Protein AF-A0A143H9N8-F1 (afdb_monomer)

Sequence (63 aa):
MLVDLVYPADVHLEKKRLKLSEIEVQVLLSSKKVGSQKHYYTVDEFIFEDTPNGSVLTVKLKF

Nearest PDB structures (foldseek):
  7syc-assembly1_A  TM=4.489E-01  e=9.734E-01  Klebsiella pneumoniae subsp. pneumoniae
  2fkb-assembly2_B  TM=3.867E-01  e=1.980E+00  Escherichia coli K-12
  1pwq-assembly2_B  TM=6.018E-01  e=5.564E+00  Bacillus anthracis
  5isy-assembly1_A  TM=2.859E-01  e=5.935E+00  Escherichia coli K-12

Solvent-accessible surface area (backbone atoms only — not comparable to full-atom values): 3701 Å² total; per-residue (Å²): 81,43,34,37,41,32,48,47,86,92,44,98,46,70,64,48,82,42,82,40,55,70,67,56,48,54,49,39,71,71,64,42,51,47,78,54,97,96,43,77,31,41,56,68,46,79,45,81,43,84,48,101,91,47,60,36,38,37,35,36,39,38,135

Secondary structure (DSSP, 8-state):
-EEEEE--TTSS--EEEEE--HHHHHHHHHH-EEEETTEEEEEEEEEEEEETTEEEEEEEEE-

pLDDT: mean 84.98, std 8.37, range [59.75, 93.38]

Mean predicted aligned error: 4.95 Å

Foldseek 3Di:
DKEKEAEPPVDPDRIDIDDDDPVVVVCCVVVQWDDDDNDIWGWDDWDWDQDPVGIYIYTYTDD

Structure (mmCIF, N/CA/C/O backbone):
data_AF-A0A143H9N8-F1
#
_entry.id   AF-A0A143H9N8-F1
#
loop_
_atom_site.group_PDB
_atom_site.id
_atom_site.type_symbol
_atom_site.label_atom_id
_atom_site.label_alt_id
_atom_site.label_comp_id
_atom_site.label_asym_id
_atom_site.label_entity_id
_atom_site.label_seq_id
_atom_site.pdbx_PDB_ins_code
_atom_site.Cartn_x
_atom_site.Cartn_y
_atom_site.Cartn_z
_atom_site.occupancy
_atom_site.B_iso_or_equiv
_atom_site.auth_seq_id
_atom_site.auth_comp_i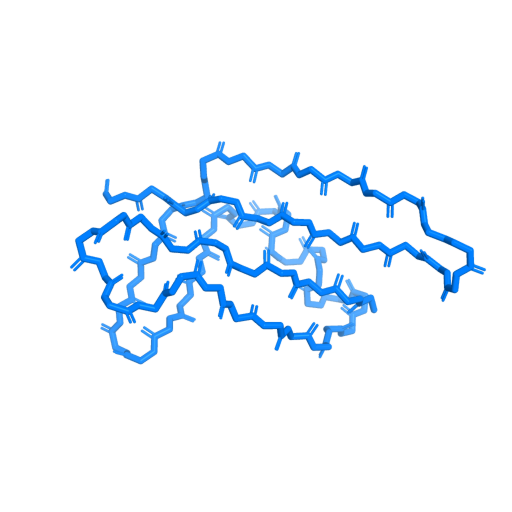d
_atom_site.auth_asym_id
_atom_site.auth_atom_id
_atom_site.pdbx_PDB_model_num
ATOM 1 N N . MET A 1 1 ? 3.398 7.304 8.957 1.00 83.50 1 MET A N 1
ATOM 2 C CA . MET A 1 1 ? 4.170 6.436 8.043 1.00 83.50 1 MET A CA 1
ATOM 3 C C . MET A 1 1 ? 4.218 7.068 6.658 1.00 83.50 1 MET A C 1
ATOM 5 O O . MET A 1 1 ? 3.245 7.715 6.273 1.00 83.50 1 MET A O 1
ATOM 9 N N . LEU A 1 2 ? 5.330 6.939 5.933 1.00 89.94 2 LEU A N 1
ATOM 10 C CA . LEU A 1 2 ? 5.383 7.332 4.520 1.00 89.94 2 LEU A CA 1
ATOM 11 C C . LEU A 1 2 ? 4.900 6.165 3.661 1.00 89.94 2 LEU A C 1
ATOM 13 O O . LEU A 1 2 ? 5.308 5.030 3.896 1.00 89.94 2 LEU A O 1
ATOM 17 N N . VAL A 1 3 ? 4.028 6.450 2.698 1.00 87.75 3 VAL A N 1
ATOM 18 C CA . VAL A 1 3 ? 3.459 5.452 1.793 1.00 87.75 3 VAL A CA 1
ATOM 19 C C . VAL A 1 3 ? 3.680 5.884 0.352 1.00 87.75 3 VAL A C 1
ATOM 21 O O . VAL A 1 3 ? 3.221 6.957 -0.038 1.00 87.75 3 VAL A O 1
ATOM 24 N N . ASP A 1 4 ? 4.356 5.055 -0.435 1.00 89.12 4 ASP A N 1
ATOM 25 C CA . ASP A 1 4 ? 4.575 5.285 -1.859 1.00 89.12 4 ASP A CA 1
ATOM 26 C C . ASP A 1 4 ? 3.593 4.441 -2.673 1.00 89.12 4 ASP A C 1
ATOM 28 O O . ASP A 1 4 ? 3.683 3.217 -2.725 1.00 89.12 4 ASP A O 1
ATOM 32 N N . LEU A 1 5 ? 2.633 5.104 -3.316 1.00 87.69 5 LEU A N 1
ATOM 33 C CA . LEU A 1 5 ? 1.717 4.468 -4.256 1.00 87.69 5 LEU A CA 1
ATOM 34 C C . LEU A 1 5 ? 2.388 4.375 -5.622 1.00 87.69 5 LEU A C 1
ATOM 36 O O . LEU A 1 5 ? 2.759 5.401 -6.191 1.00 87.69 5 LEU A O 1
ATOM 40 N N . VAL A 1 6 ? 2.508 3.165 -6.153 1.00 86.56 6 VAL A N 1
ATOM 41 C CA . VAL A 1 6 ? 3.020 2.899 -7.499 1.00 86.56 6 VAL A CA 1
ATOM 42 C C . VAL A 1 6 ? 1.831 2.551 -8.380 1.00 86.56 6 VAL A C 1
ATOM 44 O O . VAL A 1 6 ? 1.170 1.532 -8.153 1.00 86.56 6 VAL A O 1
ATOM 47 N N . TYR A 1 7 ? 1.532 3.416 -9.349 1.00 84.50 7 TYR A N 1
ATOM 48 C CA . TYR A 1 7 ? 0.433 3.169 -10.276 1.00 84.50 7 TYR A CA 1
ATOM 49 C C . TYR A 1 7 ? 0.903 2.274 -11.425 1.00 84.50 7 TYR A C 1
ATOM 51 O O . TYR A 1 7 ? 2.079 2.293 -11.795 1.00 84.50 7 TYR A O 1
ATOM 59 N N . PRO A 1 8 ? -0.008 1.481 -11.995 1.00 77.31 8 PRO A N 1
ATOM 60 C CA . PRO A 1 8 ? 0.283 0.699 -13.185 1.00 77.31 8 PRO A CA 1
ATOM 61 C C . PRO A 1 8 ? 0.539 1.599 -14.409 1.00 77.31 8 PRO A C 1
ATOM 63 O O . PRO A 1 8 ? 0.064 2.733 -14.470 1.00 77.31 8 PRO A O 1
ATOM 66 N N . ALA A 1 9 ? 1.310 1.079 -15.373 1.00 71.00 9 ALA A N 1
ATOM 67 C CA . ALA A 1 9 ? 1.957 1.846 -16.448 1.00 71.00 9 ALA A CA 1
ATOM 68 C C . ALA A 1 9 ? 1.007 2.674 -17.334 1.00 71.00 9 ALA A C 1
ATOM 70 O O . ALA A 1 9 ? 1.431 3.668 -17.922 1.00 71.00 9 ALA A O 1
ATOM 71 N N . ASP A 1 10 ? -0.271 2.299 -17.404 1.00 65.69 10 ASP A N 1
ATOM 72 C CA . ASP A 1 10 ? -1.269 3.001 -18.217 1.00 65.69 10 ASP A CA 1
ATOM 73 C C . ASP A 1 10 ? -1.754 4.307 -17.548 1.00 65.69 10 ASP A C 1
ATOM 75 O O . ASP A 1 10 ? -2.429 5.125 -18.173 1.00 65.69 10 ASP A O 1
ATOM 79 N N . VAL A 1 11 ? -1.386 4.542 -16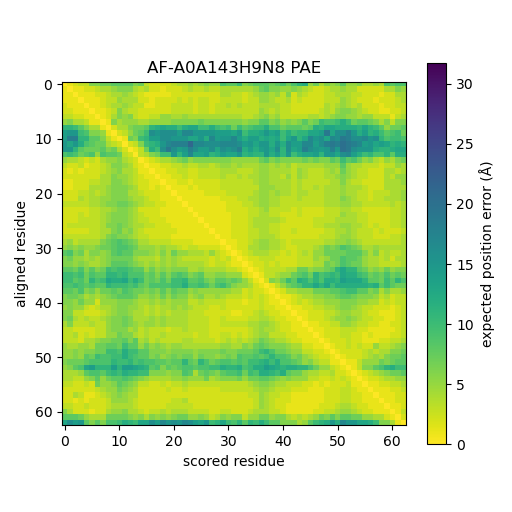.281 1.00 65.12 11 VAL A N 1
ATOM 80 C CA . VAL A 1 11 ? -1.533 5.837 -15.608 1.00 65.12 11 VAL A CA 1
ATOM 81 C C . VAL A 1 11 ? -0.224 6.612 -15.773 1.00 65.12 11 VAL A C 1
ATOM 83 O O . VAL A 1 11 ? 0.822 6.169 -15.313 1.00 65.12 11 VAL A O 1
ATOM 86 N N . HIS A 1 12 ? -0.269 7.821 -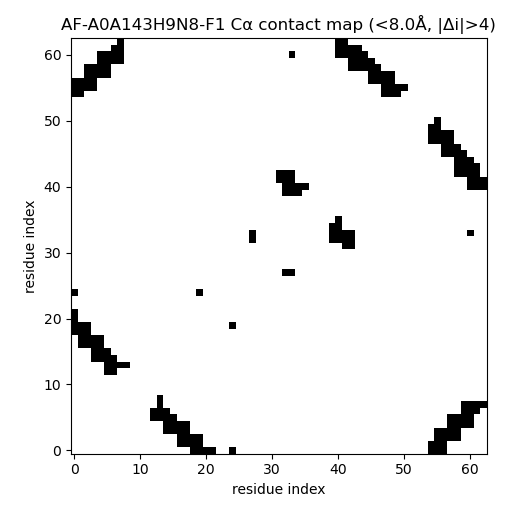16.342 1.00 59.75 12 HIS A N 1
ATOM 87 C CA . HIS A 1 12 ? 0.888 8.734 -16.471 1.00 59.75 12 HIS A CA 1
ATOM 88 C C . HIS A 1 12 ? 1.503 9.221 -15.130 1.00 59.75 12 HIS A C 1
ATOM 90 O O . HIS A 1 12 ? 2.216 10.221 -15.093 1.00 59.75 12 HIS A O 1
ATOM 96 N N . LEU A 1 13 ? 1.218 8.554 -14.009 1.00 64.06 13 LEU A N 1
ATOM 97 C CA . LEU A 1 13 ? 1.753 8.838 -12.682 1.00 64.06 13 LEU A CA 1
ATOM 98 C C . LEU A 1 13 ? 2.623 7.662 -12.244 1.00 64.06 13 LEU A C 1
ATOM 100 O O . LEU A 1 13 ? 2.101 6.661 -11.778 1.00 64.06 13 LEU A O 1
ATOM 104 N N . GLU A 1 14 ? 3.945 7.781 -12.334 1.00 69.12 14 GLU A N 1
ATOM 105 C CA . GLU A 1 14 ? 4.829 6.667 -11.961 1.00 69.12 14 GLU A CA 1
ATOM 106 C C . GLU A 1 14 ? 4.726 6.321 -10.467 1.00 69.12 14 GLU A C 1
ATOM 108 O O . GLU A 1 14 ? 4.625 5.149 -10.100 1.00 69.12 14 GLU A O 1
ATOM 113 N N . LYS A 1 15 ? 4.728 7.336 -9.589 1.00 80.31 15 LYS A N 1
ATOM 114 C CA . LYS A 1 15 ? 4.628 7.174 -8.129 1.00 80.31 15 LYS A CA 1
ATOM 115 C C . LYS A 1 15 ? 3.989 8.386 -7.452 1.00 80.31 15 LYS A C 1
ATOM 117 O O . LYS A 1 15 ? 4.168 9.520 -7.894 1.00 80.31 15 LYS A O 1
ATOM 122 N N . LYS A 1 16 ? 3.309 8.171 -6.323 1.00 86.94 16 LYS A N 1
ATOM 123 C CA . LYS A 1 16 ? 2.810 9.233 -5.435 1.00 86.94 16 LYS A CA 1
ATOM 124 C C . LYS A 1 16 ? 3.146 8.935 -3.979 1.00 86.94 16 LYS A C 1
ATOM 126 O O . LYS A 1 16 ? 2.674 7.944 -3.430 1.00 86.94 16 LYS A O 1
ATOM 131 N N . ARG A 1 17 ? 3.879 9.846 -3.336 1.00 88.75 17 ARG A N 1
ATOM 132 C CA . ARG A 1 17 ? 4.201 9.771 -1.906 1.00 88.75 17 ARG A CA 1
ATOM 133 C C . ARG A 1 17 ? 3.105 10.401 -1.054 1.00 88.75 17 ARG A C 1
ATOM 135 O O . ARG A 1 17 ? 2.684 11.531 -1.302 1.00 88.75 17 ARG A O 1
ATOM 142 N N . LEU A 1 18 ? 2.675 9.682 -0.027 1.00 89.25 18 LEU A N 1
ATOM 143 C CA . LEU A 1 18 ? 1.682 10.099 0.955 1.00 89.25 18 LEU A CA 1
ATOM 144 C C . LEU A 1 18 ? 2.265 10.000 2.363 1.00 89.25 18 LEU A C 1
ATOM 146 O O . LEU A 1 18 ? 3.041 9.098 2.672 1.00 89.25 18 LEU A O 1
ATOM 150 N N . LYS A 1 19 ? 1.860 10.915 3.243 1.00 92.38 19 LYS A N 1
ATOM 151 C CA . LYS A 1 19 ? 2.093 10.789 4.681 1.00 92.38 19 LYS A CA 1
ATOM 152 C C . LYS A 1 19 ? 0.771 10.397 5.322 1.00 92.38 19 LYS A C 1
ATOM 154 O O . LYS A 1 19 ? -0.145 11.208 5.344 1.00 92.38 19 LYS A O 1
ATOM 159 N N . LEU A 1 20 ? 0.695 9.163 5.810 1.00 89.62 20 LEU A N 1
ATOM 160 C CA . LEU A 1 20 ? -0.497 8.616 6.451 1.00 89.62 20 LEU A CA 1
ATOM 161 C C . LEU A 1 20 ? -0.290 8.493 7.962 1.00 89.62 20 LEU A C 1
ATOM 163 O O . LEU A 1 20 ? 0.820 8.208 8.437 1.00 89.62 20 LEU A O 1
ATOM 167 N N . SER A 1 21 ? -1.366 8.701 8.712 1.00 92.38 21 SER A N 1
ATOM 168 C CA . SER A 1 21 ? -1.476 8.316 10.118 1.00 92.38 21 SER A CA 1
ATOM 169 C C . SER A 1 21 ? -1.501 6.792 10.271 1.00 92.38 21 SER A C 1
ATOM 171 O O . SER A 1 21 ? -1.707 6.055 9.308 1.00 92.38 21 SER A O 1
ATOM 173 N N . GLU A 1 22 ? -1.299 6.300 11.492 1.00 89.62 22 GLU A N 1
ATOM 174 C CA . GLU A 1 22 ? -1.348 4.860 11.772 1.00 89.62 22 GLU A CA 1
ATOM 175 C C . GLU A 1 22 ? -2.714 4.252 11.437 1.00 89.62 22 GLU A C 1
ATOM 177 O O . GLU A 1 22 ? -2.777 3.187 10.829 1.00 89.62 22 GLU A O 1
ATOM 182 N N . ILE A 1 23 ? -3.807 4.956 11.752 1.00 93.38 23 ILE A N 1
ATOM 183 C CA . ILE A 1 23 ? -5.172 4.498 11.461 1.00 93.38 23 ILE A CA 1
ATOM 184 C C . ILE 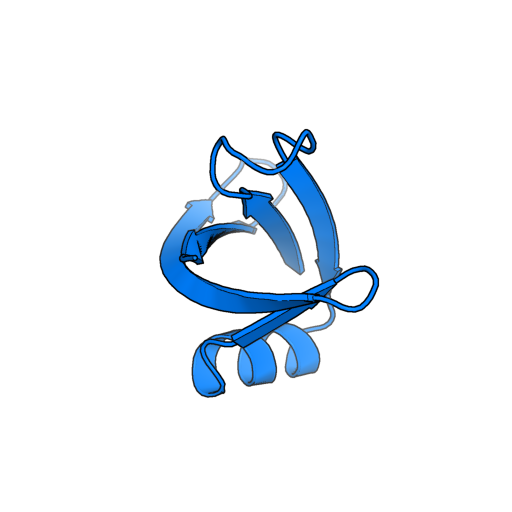A 1 23 ? -5.384 4.360 9.949 1.00 93.38 23 ILE A C 1
ATOM 186 O O . ILE A 1 23 ? -5.906 3.348 9.488 1.00 93.38 23 ILE A O 1
ATOM 190 N N . GLU A 1 24 ? -4.943 5.341 9.160 1.00 90.50 24 GLU A N 1
ATOM 191 C CA . GLU A 1 24 ? -5.068 5.295 7.697 1.00 90.50 24 GLU A CA 1
ATOM 192 C C . GLU A 1 24 ? -4.259 4.145 7.086 1.00 90.50 24 GLU A C 1
ATOM 194 O O . GLU A 1 24 ? -4.734 3.489 6.159 1.00 90.50 24 GLU A O 1
ATOM 199 N N . VAL A 1 25 ? -3.073 3.851 7.629 1.00 89.94 25 VAL A N 1
ATOM 200 C CA . VAL A 1 25 ? -2.283 2.681 7.214 1.00 89.94 25 VAL A CA 1
ATOM 201 C C . VAL A 1 25 ? -3.017 1.383 7.550 1.00 89.94 25 VAL A C 1
ATOM 203 O O . VAL A 1 25 ? -3.106 0.505 6.698 1.00 89.94 25 VAL A O 1
ATOM 206 N N . GLN A 1 26 ? -3.593 1.255 8.746 1.00 91.25 26 GLN A N 1
ATOM 207 C CA . GLN A 1 26 ? -4.349 0.056 9.126 1.00 91.25 26 GLN A CA 1
ATOM 208 C C . GLN A 1 26 ? -5.575 -0.161 8.229 1.00 91.25 26 GLN A C 1
ATOM 210 O O . GLN A 1 26 ? -5.841 -1.282 7.785 1.00 91.25 26 GLN A O 1
ATOM 215 N N . VAL A 1 27 ? -6.294 0.913 7.894 1.00 91.12 27 VAL A N 1
ATOM 216 C CA . VAL A 1 27 ? -7.420 0.866 6.949 1.00 91.12 27 VAL A CA 1
ATOM 217 C C . VAL A 1 27 ? -6.950 0.464 5.550 1.00 91.12 27 VAL A C 1
ATOM 219 O O . VAL A 1 27 ? -7.599 -0.355 4.899 1.00 91.12 27 VAL A O 1
ATOM 222 N N . LEU A 1 28 ? -5.813 0.983 5.086 1.00 90.88 28 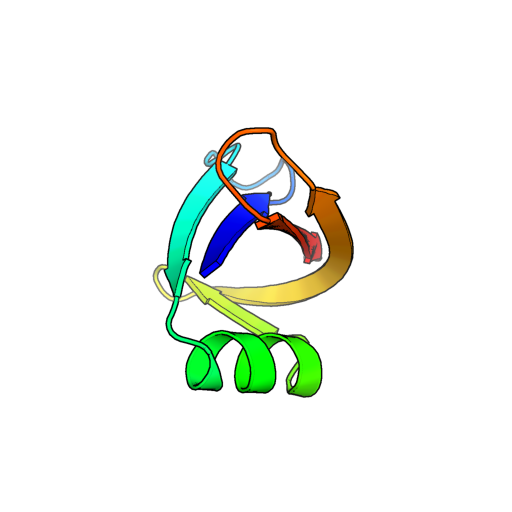LEU A N 1
ATOM 223 C CA . LEU A 1 28 ? -5.218 0.618 3.800 1.00 90.88 28 LEU A CA 1
ATOM 224 C C . LEU A 1 28 ? -4.853 -0.875 3.737 1.00 90.88 28 LEU A C 1
ATOM 226 O O . LEU A 1 28 ? -5.259 -1.568 2.802 1.00 90.88 28 LEU A O 1
ATOM 230 N N . LEU A 1 29 ? -4.148 -1.378 4.754 1.00 89.75 29 LEU A N 1
ATOM 231 C CA . LEU A 1 29 ? -3.758 -2.788 4.863 1.00 89.75 29 LEU A CA 1
ATOM 232 C C . LEU A 1 29 ? -4.979 -3.722 4.904 1.00 89.75 29 LEU A C 1
ATOM 234 O O . LEU A 1 29 ? -4.958 -4.797 4.306 1.00 89.75 29 LEU A O 1
ATOM 238 N N . SER A 1 30 ? -6.058 -3.289 5.561 1.00 91.69 30 SER A N 1
ATOM 239 C CA . SER A 1 30 ? -7.287 -4.077 5.717 1.00 91.69 30 SER A CA 1
ATOM 240 C C . SER A 1 30 ? -8.172 -4.060 4.467 1.00 91.69 30 SER A C 1
ATOM 242 O O . SER A 1 30 ? -8.706 -5.089 4.059 1.00 91.69 30 SER A O 1
ATOM 244 N N . SER A 1 31 ? -8.350 -2.888 3.853 1.00 89.62 31 SER A N 1
ATOM 245 C CA . SER A 1 31 ? -9.272 -2.696 2.726 1.00 89.62 31 SER A CA 1
ATOM 246 C C . SER A 1 31 ? -8.726 -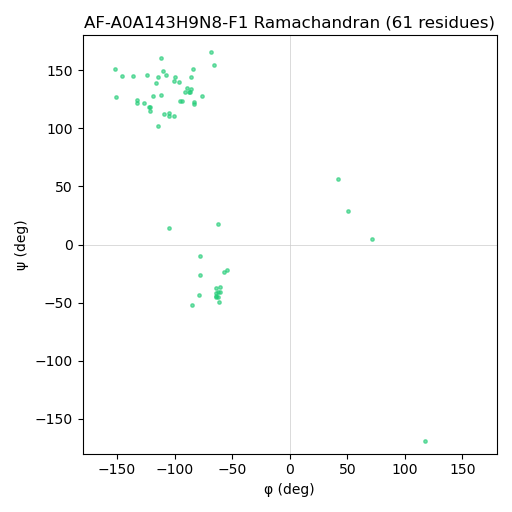3.210 1.397 1.00 89.62 31 SER A C 1
ATOM 248 O O . SER A 1 31 ? -9.519 -3.530 0.509 1.00 89.62 31 SER A O 1
ATOM 250 N N . LYS A 1 32 ? -7.392 -3.263 1.244 1.00 87.56 32 LYS A N 1
ATOM 251 C CA . LYS A 1 32 ? -6.696 -3.586 -0.015 1.00 87.56 32 LYS A CA 1
ATO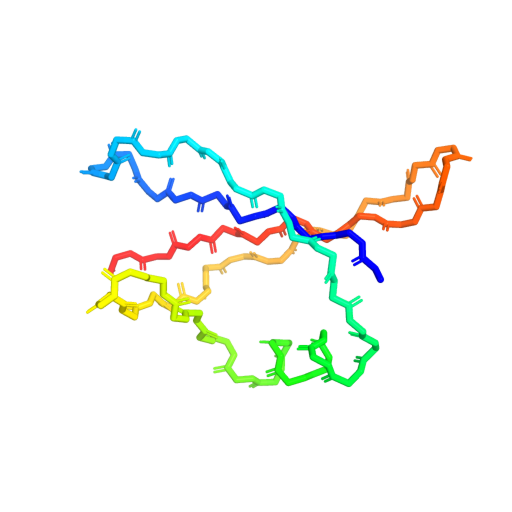M 252 C C . LYS A 1 32 ? -7.186 -2.752 -1.208 1.00 87.56 32 LYS A C 1
ATOM 254 O O . LYS A 1 32 ? -7.155 -3.215 -2.347 1.00 87.56 32 LYS A O 1
ATOM 259 N N . LYS A 1 33 ? -7.658 -1.525 -0.962 1.00 86.19 33 LYS A N 1
ATOM 260 C CA . LYS A 1 33 ? -8.165 -0.602 -1.986 1.00 86.19 33 LYS A CA 1
ATOM 261 C C . LYS A 1 33 ? -7.631 0.803 -1.754 1.00 86.19 33 LYS A C 1
ATOM 263 O O . LYS A 1 33 ? -7.508 1.244 -0.616 1.00 86.19 33 LYS A O 1
ATOM 268 N N . VAL A 1 34 ? -7.367 1.524 -2.839 1.00 87.50 34 VAL A N 1
ATOM 269 C CA . VAL A 1 34 ? -6.874 2.905 -2.803 1.00 87.50 34 VAL A CA 1
ATOM 270 C C . VAL A 1 34 ? -7.678 3.766 -3.763 1.00 87.50 34 VAL A C 1
ATOM 272 O O . VAL A 1 34 ? -7.755 3.477 -4.953 1.00 87.50 34 VAL A O 1
ATOM 275 N N . GLY A 1 35 ? -8.270 4.845 -3.253 1.00 82.19 35 GLY A N 1
ATOM 276 C CA . GLY A 1 35 ? -8.910 5.869 -4.076 1.00 82.19 35 GLY A CA 1
ATOM 277 C C . GLY A 1 35 ? -7.920 6.966 -4.474 1.00 82.19 35 GLY A C 1
ATOM 278 O O . GLY A 1 35 ? -7.178 7.473 -3.633 1.00 82.19 35 GLY A O 1
ATOM 279 N N . SER A 1 36 ? -7.913 7.377 -5.743 1.00 75.81 36 SER A N 1
ATOM 280 C CA . SER A 1 36 ? -7.131 8.525 -6.211 1.00 75.81 36 SER A CA 1
ATOM 281 C C . SER A 1 36 ? -7.780 9.203 -7.413 1.00 75.81 36 SER A C 1
ATOM 283 O O . SER A 1 36 ? -8.068 8.541 -8.401 1.00 75.81 36 SER A O 1
ATOM 285 N N . GLN A 1 37 ? -7.999 10.523 -7.342 1.00 68.50 37 GLN A N 1
ATOM 286 C CA . GLN A 1 37 ? -8.489 11.359 -8.454 1.00 68.50 37 GLN A CA 1
ATOM 287 C C . GLN A 1 37 ? -9.620 10.702 -9.277 1.00 68.50 37 GLN A C 1
ATOM 289 O O . GLN A 1 37 ? -9.504 10.540 -10.488 1.00 68.50 37 GLN A O 1
ATOM 294 N N . LYS A 1 38 ? -10.717 10.318 -8.605 1.00 72.25 38 LYS A N 1
ATOM 295 C CA . LYS A 1 38 ? -11.914 9.658 -9.181 1.00 72.25 38 LYS A CA 1
ATOM 296 C C . LYS A 1 38 ? -11.740 8.200 -9.636 1.00 72.25 38 LYS A C 1
ATOM 298 O O . LYS A 1 38 ? -12.691 7.624 -10.149 1.00 72.25 38 LYS A O 1
ATOM 303 N N . HIS A 1 39 ? -10.582 7.596 -9.400 1.00 76.88 39 HIS A N 1
ATOM 304 C CA . HIS A 1 39 ? -10.319 6.187 -9.679 1.00 76.88 39 HIS A CA 1
ATOM 305 C C . HIS A 1 39 ? -10.174 5.405 -8.375 1.00 76.88 39 HIS A C 1
ATOM 307 O O . HIS A 1 39 ? -9.720 5.944 -7.362 1.00 76.88 39 HIS A O 1
ATOM 313 N N . TYR A 1 40 ? -10.551 4.132 -8.410 1.00 83.44 40 TYR A N 1
ATOM 314 C CA . TYR A 1 40 ? -10.337 3.188 -7.322 1.00 83.44 40 TYR A CA 1
ATOM 315 C C . TYR A 1 40 ? -9.464 2.059 -7.841 1.00 83.44 40 TYR A C 1
ATOM 317 O O . TYR A 1 40 ? -9.780 1.456 -8.861 1.00 83.44 40 TYR A O 1
ATOM 325 N N . TYR A 1 41 ? -8.387 1.783 -7.122 1.00 86.81 41 TYR A N 1
ATOM 326 C CA . TYR A 1 41 ? -7.422 0.752 -7.457 1.00 86.81 41 TYR A CA 1
ATOM 327 C C . TYR A 1 41 ? -7.461 -0.340 -6.400 1.00 86.81 41 TYR A C 1
ATOM 329 O O . TYR A 1 41 ? -7.633 -0.059 -5.208 1.00 86.81 41 TYR A O 1
ATOM 337 N N . THR A 1 42 ? -7.274 -1.582 -6.828 1.00 90.19 42 THR A N 1
ATOM 338 C CA . THR A 1 42 ? -7.029 -2.690 -5.900 1.00 90.19 42 THR A CA 1
ATOM 339 C C . THR A 1 42 ? -5.538 -2.740 -5.598 1.00 90.19 42 THR A C 1
ATOM 341 O O . THR A 1 42 ? -4.723 -2.453 -6.470 1.00 90.19 42 THR A O 1
ATOM 344 N N . VAL A 1 43 ? -5.157 -3.074 -4.370 1.00 91.12 43 VAL A N 1
ATOM 345 C CA . VAL A 1 43 ? -3.748 -3.298 -4.042 1.00 91.12 43 VAL A CA 1
ATOM 346 C C . VAL A 1 43 ? -3.315 -4.659 -4.577 1.00 91.12 43 VAL A C 1
ATOM 348 O O . VAL A 1 43 ? -3.960 -5.667 -4.294 1.00 91.12 43 VAL A O 1
ATOM 351 N N . ASP A 1 44 ? -2.221 -4.667 -5.329 1.00 92.19 44 ASP A N 1
ATOM 352 C CA . ASP A 1 44 ? -1.547 -5.871 -5.809 1.00 92.19 44 ASP A CA 1
ATOM 353 C C . ASP A 1 44 ? -0.569 -6.399 -4.753 1.00 92.19 44 ASP A C 1
ATOM 355 O O . ASP A 1 44 ? -0.650 -7.548 -4.323 1.00 92.19 44 ASP A O 1
ATOM 359 N N . GLU A 1 45 ? 0.309 -5.520 -4.265 1.00 91.56 45 GLU A N 1
ATOM 360 C CA . GLU A 1 45 ? 1.412 -5.885 -3.379 1.00 91.56 45 GLU A CA 1
ATOM 361 C C . GLU A 1 45 ? 1.711 -4.777 -2.361 1.00 91.56 45 GLU A C 1
ATOM 363 O O . GLU A 1 45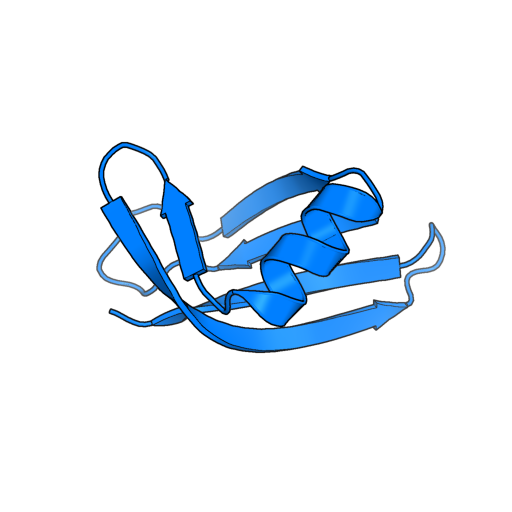 ? 1.638 -3.584 -2.671 1.00 91.56 45 GLU A O 1
ATOM 368 N N . PHE A 1 46 ? 2.093 -5.194 -1.151 1.00 92.31 46 PHE A N 1
ATOM 369 C CA . PHE A 1 46 ? 2.650 -4.339 -0.108 1.00 92.31 46 PHE A CA 1
ATOM 370 C C . PHE A 1 46 ? 4.121 -4.690 0.105 1.00 92.31 46 PHE A C 1
ATOM 372 O O . PHE A 1 46 ? 4.449 -5.850 0.345 1.00 92.31 46 PHE A O 1
ATOM 379 N N . ILE A 1 47 ? 4.992 -3.687 0.072 1.00 92.12 47 ILE A N 1
ATOM 380 C CA . ILE A 1 47 ? 6.425 -3.830 0.329 1.00 92.12 47 ILE A CA 1
ATOM 381 C C . ILE A 1 47 ? 6.770 -2.922 1.505 1.00 92.12 47 ILE A C 1
ATOM 383 O O . ILE A 1 47 ? 6.586 -1.707 1.435 1.00 92.12 47 ILE A O 1
ATOM 387 N N . PHE A 1 48 ? 7.239 -3.518 2.596 1.00 92.50 48 PHE A N 1
ATOM 388 C CA . PHE A 1 48 ? 7.679 -2.789 3.780 1.00 92.50 48 PHE A CA 1
ATOM 389 C C . PHE A 1 48 ? 9.189 -2.597 3.710 1.00 92.50 48 PHE A C 1
ATOM 391 O O . PHE A 1 48 ? 9.933 -3.567 3.584 1.00 92.50 48 PHE A O 1
ATOM 398 N N . GLU A 1 49 ? 9.628 -1.347 3.783 1.00 89.88 49 GLU A N 1
ATOM 399 C CA . GLU A 1 49 ? 11.028 -0.965 3.654 1.00 89.88 49 GLU A CA 1
ATOM 400 C C . GLU A 1 49 ? 11.456 -0.206 4.909 1.00 89.88 49 GLU A C 1
ATOM 402 O O . GLU A 1 49 ? 10.931 0.868 5.212 1.00 89.88 49 GLU A O 1
ATOM 407 N N . ASP A 1 50 ? 12.433 -0.746 5.632 1.00 87.81 50 ASP A N 1
ATOM 408 C CA . ASP A 1 50 ? 13.098 -0.012 6.701 1.00 87.81 50 ASP A CA 1
ATOM 409 C C . ASP A 1 50 ? 14.199 0.859 6.099 1.00 87.81 50 ASP A C 1
ATOM 411 O O . ASP A 1 50 ? 15.121 0.381 5.437 1.00 87.81 50 ASP A O 1
ATOM 415 N N . THR A 1 51 ? 14.095 2.165 6.317 1.00 84.50 51 THR A N 1
ATOM 416 C CA . THR A 1 51 ? 15.080 3.146 5.860 1.00 84.50 51 THR A CA 1
ATOM 417 C C . THR A 1 51 ? 15.813 3.742 7.063 1.00 84.50 51 THR A C 1
ATOM 419 O O . THR A 1 51 ? 15.274 3.744 8.174 1.00 84.50 51 THR A O 1
ATOM 422 N N . PRO A 1 52 ? 17.003 4.342 6.873 1.00 85.56 52 PRO A N 1
ATOM 423 C CA . PRO A 1 52 ? 17.712 5.037 7.952 1.00 85.56 52 PRO A CA 1
ATOM 424 C C . PRO A 1 52 ? 16.881 6.128 8.648 1.00 85.56 52 PRO A C 1
ATOM 426 O O . PRO A 1 52 ? 17.157 6.479 9.790 1.00 85.56 52 PRO A O 1
ATOM 429 N N . ASN A 1 53 ? 15.851 6.648 7.970 1.00 81.94 53 ASN A N 1
ATOM 430 C CA . ASN A 1 53 ? 14.992 7.730 8.447 1.00 81.94 53 ASN A CA 1
ATOM 431 C C . ASN A 1 53 ? 13.600 7.242 8.904 1.00 81.94 53 ASN A C 1
ATOM 433 O O . ASN A 1 53 ? 12.688 8.055 9.064 1.00 81.94 53 ASN A O 1
ATOM 437 N N . GLY A 1 54 ? 13.419 5.930 9.096 1.00 83.62 54 GLY A N 1
ATOM 438 C CA . GLY A 1 54 ? 12.160 5.297 9.503 1.00 83.62 54 GLY A CA 1
ATOM 439 C C . GLY A 1 54 ? 11.612 4.325 8.456 1.00 83.62 54 GLY A C 1
ATOM 440 O O . GLY A 1 54 ? 12.291 3.999 7.487 1.00 83.62 54 GLY A O 1
ATOM 441 N N . SER A 1 55 ? 10.374 3.866 8.619 1.00 84.75 55 SER A N 1
ATOM 442 C CA . SER A 1 55 ? 9.780 2.865 7.720 1.00 84.75 55 SER A CA 1
ATOM 443 C C . SER A 1 55 ? 8.928 3.501 6.613 1.00 84.75 55 SER A C 1
ATOM 445 O O . SER A 1 55 ? 8.162 4.448 6.846 1.00 84.75 55 SER A O 1
ATOM 447 N N . VAL A 1 56 ? 9.042 2.949 5.407 1.00 90.62 56 VAL A N 1
ATOM 448 C CA . VAL A 1 56 ? 8.266 3.294 4.210 1.00 90.62 56 VAL A CA 1
ATOM 449 C C . VAL A 1 56 ? 7.432 2.081 3.799 1.00 90.62 56 VAL A C 1
ATOM 451 O O . VAL A 1 56 ? 7.894 0.946 3.864 1.00 90.62 56 VAL A O 1
ATOM 454 N N . LEU A 1 57 ? 6.183 2.313 3.395 1.00 91.69 57 LEU A N 1
ATOM 455 C CA . LEU A 1 57 ? 5.318 1.297 2.798 1.00 91.69 57 LEU A CA 1
ATOM 456 C C . LEU A 1 57 ? 5.135 1.604 1.315 1.00 91.69 57 LEU A C 1
ATOM 458 O O . LEU A 1 57 ? 4.474 2.577 0.960 1.00 91.69 57 LEU A O 1
ATOM 462 N N . THR A 1 58 ? 5.665 0.762 0.444 1.00 91.44 58 THR A N 1
ATOM 463 C CA . THR A 1 58 ? 5.397 0.842 -0.990 1.00 91.44 58 THR A CA 1
ATOM 464 C C . THR A 1 58 ? 4.188 -0.031 -1.329 1.00 91.44 58 THR A C 1
ATOM 466 O O . THR A 1 58 ? 4.100 -1.188 -0.921 1.00 91.44 58 THR A O 1
ATOM 469 N N . VAL A 1 59 ? 3.233 0.525 -2.071 1.00 91.44 59 VAL A N 1
ATOM 470 C CA . VAL A 1 59 ? 1.975 -0.130 -2.448 1.00 91.44 59 VAL A CA 1
ATOM 471 C C . VAL A 1 59 ? 1.882 -0.161 -3.962 1.00 91.44 59 VAL A C 1
ATOM 473 O O . VAL A 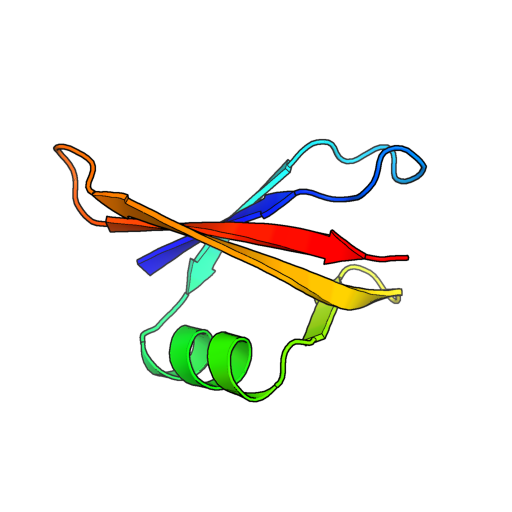1 59 ? 1.772 0.889 -4.598 1.00 91.44 59 VAL A O 1
ATOM 476 N N . LYS A 1 60 ? 1.895 -1.358 -4.546 1.00 90.25 60 LYS A N 1
ATOM 477 C CA . LYS A 1 60 ? 1.651 -1.530 -5.981 1.00 90.25 60 LYS A CA 1
ATOM 478 C C . LYS A 1 60 ? 0.161 -1.675 -6.231 1.00 90.25 60 LYS A C 1
ATOM 480 O O . LYS A 1 60 ? -0.516 -2.445 -5.551 1.00 90.25 60 LYS A O 1
ATOM 485 N N . LEU A 1 61 ? -0.351 -0.913 -7.188 1.00 89.31 61 LEU A N 1
ATOM 486 C CA . LEU A 1 61 ? -1.766 -0.886 -7.534 1.00 89.31 61 LEU A CA 1
ATOM 487 C C . LEU A 1 61 ? -2.041 -1.729 -8.785 1.00 89.31 61 LEU A C 1
ATOM 489 O O . LEU A 1 61 ? -1.273 -1.705 -9.743 1.00 89.31 61 LEU A O 1
ATOM 493 N N . LYS A 1 62 ? -3.160 -2.453 -8.769 1.00 85.19 62 LYS A N 1
ATOM 494 C CA . LYS A 1 62 ? -3.681 -3.259 -9.874 1.00 85.19 62 LYS A CA 1
ATOM 495 C C . LYS A 1 62 ? -4.786 -2.502 -10.618 1.00 85.19 62 LYS A C 1
ATOM 497 O O . LYS A 1 62 ? -5.572 -1.796 -9.974 1.00 85.19 62 LYS A O 1
ATOM 502 N N . PHE A 1 63 ? -4.843 -2.687 -11.938 1.00 68.12 63 PHE A N 1
ATOM 503 C CA . PHE A 1 63 ? -5.990 -2.312 -12.772 1.00 68.12 63 PHE A CA 1
ATOM 504 C C . PHE A 1 63 ? -7.160 -3.285 -12.601 1.00 68.12 63 PHE A C 1
ATOM 506 O O . PHE A 1 63 ? -6.918 -4.516 -12.580 1.00 68.12 63 PHE A O 1
#

Radius of gyration: 11.37 Å; Cα contacts (8 Å, |Δi|>4): 111; chains: 1; bounding box: 30×17×30 Å

Organism: NCBI:txid241244